Protein AF-A0A150HEZ3-F1 (afdb_monomer_lite)

Foldseek 3Di:
DVLVVLQVVLCVPPVHSWDAAPQPRHTDRPVQWDDDPPGTHNDPVSVVVVCVVCVVVVVPDPDDDDDDDPPDDDDDDDDDDD

Radius of gyration: 19.23 Å; chains: 1; bounding box: 57×17×47 Å

Structure (mmCIF, N/CA/C/O backbone):
data_AF-A0A150HEZ3-F1
#
_entry.id   AF-A0A150HEZ3-F1
#
loop_
_atom_site.group_PDB
_atom_site.id
_atom_site.type_symbol
_atom_site.label_atom_id
_atom_site.label_alt_id
_atom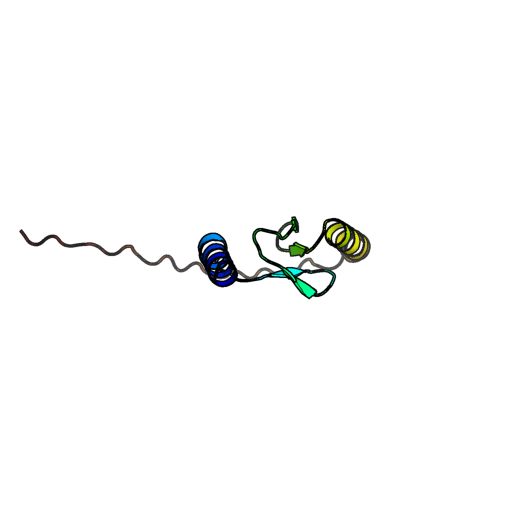_site.label_comp_id
_atom_site.label_asym_id
_atom_site.label_entity_id
_atom_site.label_seq_id
_atom_site.pdbx_PDB_ins_code
_atom_site.Cartn_x
_atom_site.Cartn_y
_atom_site.Cartn_z
_atom_site.occupancy
_atom_site.B_iso_or_equiv
_atom_site.auth_seq_id
_atom_site.auth_comp_id
_atom_site.auth_asym_id
_atom_site.auth_atom_id
_atom_site.pdbx_PDB_model_num
ATOM 1 N N . MET A 1 1 ? 1.978 -7.042 23.271 1.00 63.16 1 MET A N 1
ATOM 2 C CA . MET A 1 1 ? 0.656 -6.377 23.400 1.00 63.16 1 MET A CA 1
ATOM 3 C C . MET A 1 1 ? 0.470 -5.258 22.372 1.00 63.16 1 MET A C 1
ATOM 5 O O . MET A 1 1 ? -0.520 -5.284 21.652 1.00 63.16 1 MET A O 1
ATOM 9 N N . LEU A 1 2 ? 1.443 -4.347 22.233 1.00 74.56 2 LEU A N 1
ATOM 10 C CA . LEU A 1 2 ? 1.413 -3.203 21.301 1.00 74.56 2 LEU A CA 1
ATOM 11 C C . LEU A 1 2 ? 1.161 -3.575 19.829 1.00 74.56 2 LEU A C 1
ATOM 13 O O . LEU A 1 2 ? 0.400 -2.902 19.140 1.00 74.56 2 LEU A O 1
ATOM 17 N N . GLU A 1 3 ? 1.724 -4.687 19.359 1.00 74.94 3 GLU A N 1
ATOM 18 C CA . GLU A 1 3 ? 1.544 -5.147 17.974 1.00 74.94 3 GLU A CA 1
ATOM 19 C C . GLU A 1 3 ? 0.080 -5.437 17.609 1.00 74.94 3 GLU A C 1
ATOM 21 O O . GLU A 1 3 ? -0.366 -5.114 16.508 1.00 74.94 3 GLU A O 1
ATOM 26 N N . ARG A 1 4 ? -0.701 -6.000 18.543 1.00 72.50 4 ARG A N 1
ATOM 27 C CA . ARG A 1 4 ? -2.132 -6.277 18.321 1.00 72.50 4 ARG A CA 1
ATOM 28 C C . ARG A 1 4 ? -2.947 -4.986 18.260 1.00 72.50 4 ARG A C 1
ATOM 30 O O . ARG A 1 4 ? -3.879 -4.890 17.469 1.00 72.50 4 ARG A O 1
ATOM 37 N N . VAL A 1 5 ? -2.577 -3.994 19.070 1.00 75.56 5 VAL A N 1
ATOM 38 C CA . VAL A 1 5 ? -3.219 -2.671 19.079 1.00 75.56 5 VAL A CA 1
ATOM 39 C C . VAL A 1 5 ? -2.958 -1.949 17.757 1.00 75.56 5 VAL A C 1
ATOM 41 O O . VAL A 1 5 ? -3.892 -1.453 17.136 1.00 75.56 5 VAL A O 1
ATOM 44 N N . LYS A 1 6 ? -1.715 -1.981 17.264 1.00 73.62 6 LYS A N 1
ATOM 45 C CA . LYS A 1 6 ? -1.336 -1.375 15.982 1.00 73.62 6 LYS A CA 1
ATOM 46 C C . LYS A 1 6 ? -2.115 -1.954 14.796 1.00 73.62 6 LYS A C 1
ATOM 48 O O . LYS A 1 6 ? -2.590 -1.194 13.957 1.00 73.62 6 LYS A O 1
ATOM 53 N N . LYS A 1 7 ? -2.297 -3.280 14.747 1.00 74.31 7 LYS A N 1
ATOM 54 C CA . LYS A 1 7 ? -3.113 -3.931 13.704 1.00 74.31 7 LYS A CA 1
ATOM 55 C C . LYS A 1 7 ? -4.569 -3.466 13.734 1.00 74.31 7 LYS A C 1
ATOM 57 O O . LYS A 1 7 ? -5.113 -3.128 12.689 1.00 74.31 7 LYS A O 1
ATOM 62 N N . ARG A 1 8 ? -5.167 -3.370 14.927 1.00 73.44 8 ARG A N 1
ATOM 63 C CA . ARG A 1 8 ? -6.543 -2.872 15.086 1.00 73.44 8 ARG A CA 1
ATOM 64 C C . ARG A 1 8 ? -6.699 -1.418 14.647 1.00 73.44 8 ARG A C 1
ATOM 66 O O . ARG A 1 8 ? -7.677 -1.103 13.985 1.00 73.44 8 ARG A O 1
ATOM 73 N N . ILE A 1 9 ? -5.742 -0.548 14.972 1.00 76.12 9 ILE A N 1
ATOM 74 C CA . ILE A 1 9 ? -5.768 0.861 14.544 1.00 76.12 9 ILE A CA 1
ATOM 75 C C . ILE A 1 9 ? -5.673 0.970 13.018 1.00 76.12 9 ILE A C 1
ATOM 77 O O . ILE A 1 9 ? -6.432 1.721 12.413 1.00 76.12 9 ILE A O 1
ATOM 81 N N . ASN A 1 10 ? -4.795 0.186 12.386 1.00 75.38 10 ASN A N 1
ATOM 82 C CA . ASN A 1 10 ? -4.717 0.147 10.927 1.00 75.38 10 ASN A CA 1
ATOM 83 C C . ASN A 1 10 ? -6.051 -0.280 10.302 1.00 75.38 10 ASN A C 1
ATOM 85 O O . ASN A 1 10 ? -6.531 0.398 9.401 1.00 75.38 10 ASN A O 1
ATOM 89 N N . ALA A 1 11 ? -6.673 -1.345 10.820 1.00 76.56 11 ALA A N 1
ATOM 90 C CA . ALA A 1 11 ? -7.974 -1.806 10.339 1.00 76.56 11 ALA A CA 1
ATOM 91 C C . ALA A 1 11 ? -9.083 -0.759 10.531 1.00 76.56 11 ALA A C 1
ATOM 93 O O . ALA A 1 11 ? -9.938 -0.617 9.667 1.00 76.56 11 ALA A O 1
ATOM 94 N N . LEU A 1 12 ? -9.062 -0.007 11.634 1.00 75.00 12 LEU A N 1
ATOM 95 C CA . LEU A 1 12 ? -10.050 1.040 11.910 1.00 75.00 12 LEU A CA 1
ATOM 96 C C . LEU A 1 12 ? -9.923 2.240 10.967 1.00 75.00 12 LEU A C 1
ATOM 98 O O . LEU A 1 12 ? -10.934 2.753 10.505 1.00 75.00 12 LEU A O 1
ATOM 102 N N . ILE A 1 13 ? -8.698 2.694 10.696 1.00 79.44 13 ILE A N 1
ATOM 103 C CA . ILE A 1 13 ? -8.462 3.899 9.886 1.00 79.44 13 ILE A CA 1
ATOM 104 C C . ILE A 1 13 ? -8.534 3.580 8.390 1.00 79.44 13 ILE A C 1
ATOM 106 O O . ILE A 1 13 ? -9.099 4.348 7.620 1.00 79.44 13 ILE A O 1
ATOM 110 N N . TRP A 1 14 ? -7.961 2.448 7.978 1.00 79.19 14 TRP A N 1
ATOM 111 C CA . TRP A 1 14 ? -7.767 2.102 6.567 1.00 79.19 14 TRP A CA 1
ATOM 112 C C . TRP A 1 14 ? -8.699 0.990 6.073 1.00 79.19 14 TRP A C 1
ATOM 114 O O . TRP A 1 14 ? -8.677 0.664 4.891 1.00 79.19 14 TRP A O 1
ATOM 124 N N . GLY A 1 15 ? -9.472 0.348 6.954 1.00 84.88 15 GLY A N 1
ATOM 125 C CA . GLY A 1 15 ? -10.287 -0.828 6.617 1.00 84.88 15 GLY A CA 1
ATOM 126 C C . GLY A 1 15 ? -9.480 -2.112 6.380 1.00 84.88 15 GLY A C 1
ATOM 127 O O . GLY A 1 15 ? -10.062 -3.172 6.162 1.00 84.88 15 GLY A O 1
ATOM 128 N N . ILE A 1 16 ? -8.144 -2.040 6.430 1.00 83.56 16 ILE A N 1
ATOM 129 C CA . ILE A 1 16 ? -7.221 -3.134 6.104 1.00 83.56 16 ILE A CA 1
ATOM 130 C C . ILE A 1 16 ? -6.073 -3.204 7.118 1.00 83.56 16 ILE A C 1
ATOM 132 O O . ILE A 1 16 ? -5.540 -2.189 7.563 1.00 83.56 16 ILE A O 1
ATOM 136 N N . GLU A 1 17 ? -5.665 -4.417 7.497 1.00 81.62 17 GLU A N 1
ATOM 137 C CA . GLU A 1 17 ? -4.605 -4.618 8.502 1.00 81.62 17 GLU A CA 1
ATOM 138 C C . GLU A 1 17 ? -3.189 -4.451 7.931 1.00 81.62 17 GLU A C 1
ATOM 140 O O . GLU A 1 17 ? -2.258 -4.057 8.643 1.00 81.62 17 GLU A O 1
ATOM 145 N N . SER A 1 18 ? -3.024 -4.772 6.647 1.00 88.06 18 SER A N 1
ATOM 146 C CA . SER A 1 18 ? -1.752 -4.752 5.929 1.00 88.06 18 SER A CA 1
ATOM 147 C C . SER A 1 18 ? -1.967 -4.590 4.431 1.00 88.06 18 SER A C 1
ATOM 149 O O . SER A 1 18 ? -2.943 -5.118 3.903 1.00 88.06 18 SER A O 1
ATOM 151 N N . VAL A 1 19 ? -1.012 -3.956 3.758 1.00 92.00 19 VAL A N 1
ATOM 152 C CA . VAL A 1 19 ? -0.926 -3.869 2.294 1.00 92.00 19 VAL A CA 1
ATOM 153 C C . VAL A 1 19 ? 0.366 -4.514 1.819 1.00 92.00 19 VAL A C 1
ATOM 155 O O . VAL A 1 19 ? 1.320 -4.622 2.590 1.00 92.00 19 VAL A O 1
ATOM 158 N N . ASN A 1 20 ? 0.404 -4.964 0.571 1.00 95.31 20 ASN A N 1
ATOM 159 C CA . ASN A 1 20 ? 1.620 -5.506 -0.024 1.00 95.31 20 ASN A CA 1
ATOM 160 C C . ASN A 1 20 ? 2.314 -4.409 -0.828 1.00 95.31 20 ASN A C 1
ATOM 162 O O . ASN A 1 20 ? 1.647 -3.617 -1.487 1.00 95.31 20 ASN A O 1
ATOM 166 N N . CYS A 1 21 ? 3.642 -4.371 -0.767 1.00 94.62 21 CYS A N 1
ATOM 167 C CA . CYS A 1 21 ? 4.429 -3.515 -1.639 1.00 94.62 21 CYS A CA 1
ATOM 168 C C . CYS A 1 21 ? 4.210 -3.931 -3.100 1.00 94.62 21 CYS A C 1
ATOM 170 O O . CYS A 1 21 ? 4.373 -5.112 -3.401 1.00 94.62 21 CYS A O 1
ATOM 172 N N . ALA A 1 22 ? 3.901 -2.991 -3.992 1.00 92.50 22 ALA A N 1
ATOM 173 C CA . ALA A 1 22 ? 3.698 -3.298 -5.410 1.00 92.50 22 ALA A CA 1
ATOM 174 C C . ALA A 1 22 ? 4.972 -3.837 -6.099 1.00 92.50 22 ALA A C 1
ATOM 176 O O . ALA A 1 22 ? 4.879 -4.741 -6.920 1.00 92.50 22 ALA A O 1
ATOM 177 N N . GLU A 1 23 ? 6.160 -3.367 -5.695 1.00 93.12 23 GLU A N 1
ATOM 178 C CA . GLU A 1 23 ? 7.440 -3.782 -6.299 1.00 93.12 23 GLU A CA 1
ATOM 179 C C . GLU A 1 23 ? 7.933 -5.157 -5.807 1.00 93.12 23 GLU A C 1
ATOM 181 O O . GLU A 1 23 ? 8.253 -6.026 -6.613 1.00 93.12 23 GLU A O 1
ATOM 186 N N . CYS A 1 24 ? 7.968 -5.392 -4.487 1.00 91.94 24 CYS A N 1
ATOM 187 C CA . CYS A 1 24 ? 8.567 -6.608 -3.909 1.00 91.94 24 CYS A CA 1
ATOM 188 C C . CYS A 1 24 ? 7.568 -7.569 -3.250 1.00 91.94 24 CYS A C 1
ATOM 190 O O . CYS A 1 24 ? 7.970 -8.593 -2.699 1.00 91.94 24 CYS A O 1
ATOM 192 N N . GLY A 1 25 ? 6.281 -7.219 -3.190 1.00 92.75 25 GLY A N 1
ATOM 193 C CA . GLY A 1 25 ? 5.243 -8.019 -2.530 1.00 92.75 25 GLY A CA 1
ATOM 194 C C . GLY A 1 25 ? 5.313 -8.052 -0.998 1.00 92.75 25 GLY A C 1
ATOM 195 O O . GLY A 1 25 ? 4.484 -8.699 -0.359 1.00 92.75 25 GLY A O 1
ATOM 196 N N . SER A 1 26 ? 6.274 -7.359 -0.376 1.00 93.12 26 SER A N 1
ATOM 197 C CA . SER A 1 26 ? 6.454 -7.389 1.081 1.00 93.12 26 SER A CA 1
ATOM 198 C C . SER A 1 26 ? 5.264 -6.774 1.813 1.00 93.12 26 SER A C 1
ATOM 200 O O . SER A 1 26 ? 4.782 -5.699 1.455 1.00 93.12 26 SER A O 1
ATOM 202 N N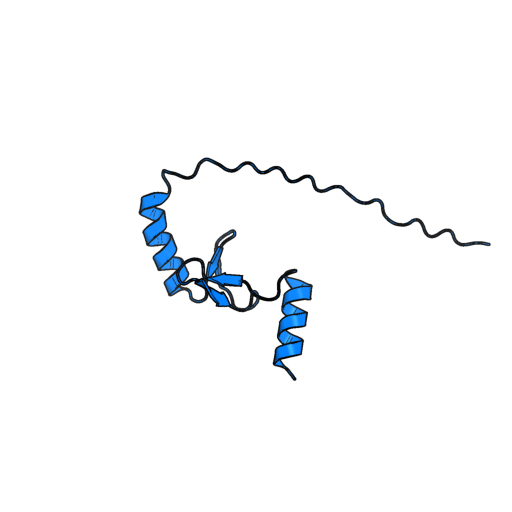 . ARG A 1 27 ? 4.813 -7.430 2.887 1.00 93.44 27 ARG A N 1
ATOM 203 C CA . ARG A 1 27 ? 3.676 -6.973 3.691 1.00 93.44 27 ARG A CA 1
ATOM 204 C C . ARG A 1 27 ? 4.084 -5.786 4.570 1.00 93.44 27 ARG A C 1
ATOM 206 O O . ARG A 1 27 ? 4.922 -5.925 5.459 1.00 93.44 27 ARG A O 1
ATOM 213 N N . VAL A 1 28 ? 3.459 -4.630 4.362 1.00 92.31 28 VAL A N 1
ATOM 214 C CA . VAL A 1 28 ? 3.713 -3.389 5.102 1.00 92.31 28 VAL A CA 1
ATOM 215 C C . VAL A 1 28 ? 2.444 -2.887 5.800 1.00 92.31 28 VAL A C 1
ATOM 217 O O . VAL A 1 28 ? 1.309 -3.139 5.393 1.00 92.31 28 VAL A O 1
ATOM 220 N N . SER A 1 29 ? 2.640 -2.191 6.918 1.00 89.94 29 SER A N 1
ATOM 221 C CA . SER A 1 29 ? 1.564 -1.508 7.640 1.00 89.94 29 SER A CA 1
ATOM 222 C C . SER A 1 29 ? 1.042 -0.346 6.785 1.00 89.94 29 SER A C 1
ATOM 224 O O . SER A 1 29 ? 1.872 0.481 6.414 1.00 89.94 29 SER A O 1
ATOM 226 N N . PRO A 1 30 ? -0.276 -0.189 6.563 1.00 89.38 30 PRO A N 1
ATOM 227 C CA . PRO A 1 30 ? -0.835 0.900 5.751 1.00 89.38 30 PRO A CA 1
ATOM 228 C C . PRO A 1 30 ? -0.384 2.284 6.237 1.00 89.38 30 PRO A C 1
ATOM 230 O O . PRO A 1 30 ? 0.030 3.120 5.444 1.00 89.38 30 PRO A O 1
ATOM 233 N N . ALA A 1 31 ? -0.328 2.473 7.561 1.00 88.00 31 ALA A N 1
ATOM 234 C CA . ALA A 1 31 ? 0.156 3.701 8.196 1.00 88.00 31 ALA A CA 1
ATOM 235 C C . ALA A 1 31 ? 1.666 3.991 8.021 1.00 88.00 31 ALA A C 1
ATOM 237 O O . ALA A 1 31 ? 2.119 5.072 8.377 1.0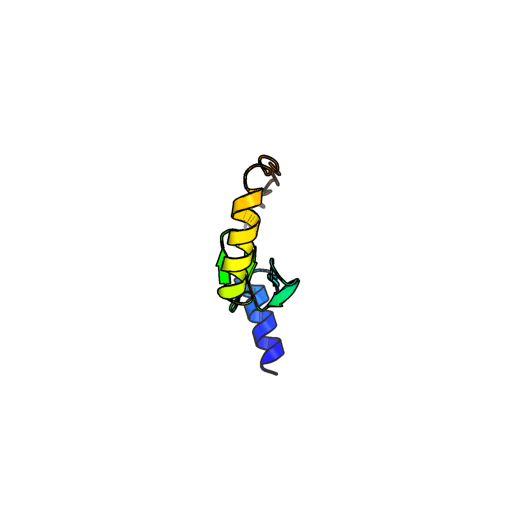0 88.00 31 ALA A O 1
ATOM 238 N N . ARG A 1 32 ? 2.467 3.024 7.553 1.00 89.06 32 ARG A N 1
ATOM 239 C CA . ARG A 1 32 ? 3.908 3.192 7.268 1.00 89.06 32 ARG A CA 1
ATOM 240 C C . ARG A 1 32 ? 4.235 3.045 5.783 1.00 89.06 32 ARG A C 1
ATOM 242 O O . ARG A 1 32 ? 5.404 3.146 5.425 1.00 89.06 32 ARG A O 1
ATOM 249 N N . ALA A 1 33 ? 3.242 2.724 4.963 1.00 93.12 33 ALA A N 1
ATOM 250 C CA . ALA A 1 33 ? 3.431 2.572 3.537 1.00 93.12 33 ALA A CA 1
ATOM 251 C C . ALA A 1 33 ? 3.571 3.948 2.890 1.00 93.12 33 ALA A C 1
ATOM 253 O O . ALA A 1 33 ? 2.958 4.922 3.331 1.00 93.12 33 ALA A O 1
ATOM 254 N N . ILE A 1 34 ? 4.366 4.005 1.831 1.00 93.69 34 ILE A N 1
ATOM 255 C CA . ILE A 1 34 ? 4.371 5.140 0.913 1.00 93.69 34 ILE A CA 1
ATOM 256 C C . ILE A 1 34 ? 3.306 4.857 -0.133 1.00 93.69 34 ILE A C 1
ATOM 258 O O . ILE A 1 34 ? 3.281 3.764 -0.695 1.00 93.69 34 ILE A O 1
ATOM 262 N N . TRP A 1 35 ? 2.413 5.814 -0.348 1.00 91.88 35 TRP A N 1
ATOM 263 C CA . TRP A 1 35 ? 1.268 5.662 -1.237 1.00 91.88 35 TRP A CA 1
ATOM 264 C C . TRP A 1 35 ? 1.471 6.487 -2.501 1.00 91.88 35 TRP A C 1
ATOM 266 O O . TRP A 1 35 ? 1.697 7.693 -2.416 1.00 91.88 35 TRP A O 1
ATOM 276 N N . SER A 1 36 ? 1.342 5.840 -3.659 1.00 89.62 36 SER A N 1
ATOM 277 C CA . SER A 1 36 ? 1.338 6.489 -4.971 1.00 89.62 36 SER A CA 1
ATOM 278 C C . SER A 1 36 ? 0.045 6.097 -5.685 1.00 89.62 36 SER A C 1
ATOM 280 O O . SER A 1 36 ? -0.104 4.992 -6.200 1.00 89.62 36 SER A O 1
ATOM 282 N N . GLY A 1 37 ? -0.962 6.971 -5.624 1.00 88.31 37 GLY A N 1
ATOM 283 C CA . GLY A 1 37 ? -2.305 6.650 -6.113 1.00 88.31 37 GLY A CA 1
ATOM 284 C C . GLY A 1 37 ? -2.943 5.489 -5.340 1.00 88.31 37 GLY A C 1
ATOM 285 O O . GLY A 1 37 ? -3.292 5.644 -4.171 1.00 88.31 37 GLY A O 1
ATOM 286 N N . ARG A 1 38 ? -3.136 4.343 -6.009 1.00 86.12 38 ARG A N 1
ATOM 287 C CA . ARG A 1 38 ? -3.712 3.120 -5.412 1.00 86.12 38 ARG A CA 1
ATOM 288 C C . ARG A 1 38 ? -2.656 2.138 -4.906 1.00 86.12 38 ARG A C 1
ATOM 290 O O . ARG A 1 38 ? -3.009 1.220 -4.167 1.00 86.12 38 ARG A O 1
ATOM 297 N N . ASP A 1 39 ? -1.398 2.344 -5.275 1.00 91.56 39 ASP A N 1
ATOM 298 C CA . ASP A 1 39 ? -0.310 1.427 -4.975 1.00 91.56 39 ASP A CA 1
ATOM 299 C C . ASP A 1 39 ? 0.419 1.834 -3.694 1.00 91.56 39 ASP A C 1
ATOM 301 O O . ASP A 1 39 ? 0.565 3.016 -3.364 1.00 91.56 39 ASP A O 1
ATOM 305 N N . ALA A 1 40 ? 0.860 0.822 -2.949 1.00 93.94 40 ALA A N 1
ATOM 306 C CA . ALA A 1 40 ? 1.562 0.974 -1.685 1.00 93.94 40 ALA A CA 1
ATOM 307 C C . ALA A 1 40 ? 2.981 0.413 -1.797 1.00 93.94 40 ALA A C 1
ATOM 309 O O . ALA A 1 40 ? 3.198 -0.640 -2.396 1.00 93.94 40 ALA A O 1
ATOM 310 N N . TYR A 1 41 ? 3.945 1.077 -1.160 1.00 95.06 41 TYR A N 1
ATOM 311 C CA . TYR A 1 41 ? 5.359 0.706 -1.192 1.00 95.06 41 TYR A CA 1
ATOM 312 C C . TYR A 1 41 ? 5.955 0.653 0.211 1.00 95.06 41 TYR A C 1
ATOM 314 O O . TYR A 1 41 ? 5.588 1.422 1.103 1.00 95.06 41 TYR A O 1
ATOM 322 N N . CYS A 1 42 ? 6.905 -0.261 0.420 1.00 93.94 42 CYS A N 1
ATOM 323 C CA . CYS A 1 42 ? 7.617 -0.364 1.693 1.00 93.94 42 CYS A CA 1
ATOM 324 C C . CYS A 1 42 ? 8.748 0.667 1.843 1.00 93.94 42 CYS A C 1
ATOM 326 O O . CYS A 1 42 ? 9.214 0.887 2.960 1.00 93.94 42 CYS A O 1
ATOM 328 N N . SER A 1 43 ? 9.205 1.281 0.746 1.00 94.38 43 SER A N 1
ATOM 329 C CA . SER A 1 43 ? 10.240 2.318 0.742 1.00 94.38 43 SER A CA 1
ATOM 330 C C . SER A 1 43 ? 10.127 3.226 -0.488 1.00 94.38 43 SER A C 1
ATOM 332 O O . SER A 1 43 ? 9.558 2.828 -1.504 1.00 94.38 43 SER A O 1
ATOM 334 N N . ILE A 1 44 ? 10.713 4.426 -0.404 1.00 92.44 44 ILE A N 1
ATOM 335 C CA . ILE A 1 44 ? 10.753 5.396 -1.513 1.00 92.44 44 ILE A CA 1
ATOM 336 C C . ILE A 1 44 ? 11.511 4.801 -2.710 1.00 92.44 44 ILE A C 1
ATOM 338 O O . ILE A 1 44 ? 11.117 4.981 -3.855 1.00 92.44 44 ILE A O 1
ATOM 342 N N . ALA A 1 45 ? 12.568 4.024 -2.450 1.00 93.19 45 ALA A N 1
ATOM 343 C CA . ALA A 1 45 ? 13.335 3.355 -3.497 1.00 93.19 45 ALA A CA 1
ATOM 344 C C . ALA A 1 45 ? 12.476 2.385 -4.328 1.00 93.19 45 ALA A C 1
ATOM 346 O O . ALA A 1 45 ? 12.681 2.274 -5.532 1.00 93.19 45 ALA A O 1
ATOM 347 N N . HIS A 1 46 ? 11.510 1.708 -3.697 1.00 93.69 46 HIS A N 1
ATOM 348 C CA . HIS A 1 46 ? 10.616 0.772 -4.382 1.00 93.69 46 HIS A CA 1
ATOM 349 C C . HIS A 1 46 ? 9.538 1.495 -5.190 1.00 93.69 46 HIS A C 1
ATOM 351 O O . HIS A 1 46 ? 9.205 1.033 -6.274 1.00 93.69 46 HIS A O 1
ATOM 357 N N . GLU A 1 47 ? 9.042 2.638 -4.704 1.00 92.56 47 GLU A N 1
ATOM 358 C CA . GLU A 1 47 ? 8.157 3.494 -5.504 1.00 92.56 47 GLU A CA 1
ATOM 359 C C . GLU A 1 47 ? 8.864 3.942 -6.789 1.00 92.56 47 GLU A C 1
ATOM 361 O O . GLU A 1 47 ? 8.319 3.795 -7.879 1.00 92.56 47 GLU A O 1
ATOM 366 N N . PHE A 1 48 ? 10.096 4.448 -6.684 1.00 90.31 48 PHE A N 1
ATOM 367 C CA . PHE A 1 48 ? 10.835 4.908 -7.860 1.00 90.31 48 PHE A CA 1
ATOM 368 C C . PHE A 1 48 ? 11.144 3.780 -8.842 1.00 90.31 48 PHE A C 1
ATOM 370 O O . PHE A 1 48 ? 10.905 3.946 -10.032 1.00 90.31 48 PHE A O 1
ATOM 377 N N . ARG A 1 49 ? 11.594 2.615 -8.361 1.00 88.00 49 ARG A N 1
ATOM 378 C CA . ARG A 1 49 ? 11.880 1.466 -9.234 1.00 88.00 49 ARG A CA 1
ATOM 379 C C . ARG A 1 49 ? 10.658 0.993 -10.010 1.00 88.00 49 ARG A C 1
ATOM 381 O O . ARG A 1 49 ? 10.770 0.679 -11.192 1.00 88.00 49 ARG A O 1
ATOM 388 N N . ASP A 1 50 ? 9.515 0.932 -9.336 1.00 83.38 50 ASP A N 1
ATOM 389 C CA . ASP A 1 50 ? 8.255 0.546 -9.959 1.00 83.38 50 ASP A CA 1
ATOM 390 C C . ASP A 1 50 ? 7.816 1.592 -10.990 1.00 83.38 50 ASP A C 1
ATOM 392 O O . ASP A 1 50 ? 7.479 1.250 -12.119 1.00 83.38 50 ASP A O 1
ATOM 396 N N . ARG A 1 51 ? 7.948 2.886 -10.675 1.00 79.69 51 ARG A N 1
ATOM 397 C CA . ARG A 1 51 ? 7.676 3.979 -11.624 1.00 79.69 51 ARG A CA 1
ATOM 398 C C . ARG A 1 51 ? 8.623 3.990 -12.822 1.00 79.69 51 ARG A C 1
ATOM 400 O O . ARG A 1 51 ? 8.172 4.287 -13.924 1.00 79.69 51 ARG A O 1
ATOM 407 N N . ASP A 1 52 ? 9.893 3.645 -12.644 1.00 76.94 52 ASP A N 1
ATOM 408 C CA . ASP A 1 52 ? 10.861 3.522 -13.740 1.00 76.94 52 ASP A CA 1
ATOM 409 C C . ASP A 1 52 ? 10.530 2.326 -14.648 1.00 76.94 52 ASP A C 1
ATOM 411 O O . ASP A 1 52 ? 10.700 2.393 -15.869 1.00 76.94 52 ASP A O 1
ATOM 415 N N . PHE A 1 53 ? 10.006 1.238 -14.072 1.00 60.06 53 PHE A N 1
ATOM 416 C CA . PHE A 1 53 ? 9.531 0.078 -14.823 1.00 60.06 53 PHE A CA 1
ATOM 417 C C . PHE A 1 53 ? 8.224 0.384 -15.574 1.00 60.06 53 PHE A C 1
ATOM 419 O O . PHE A 1 53 ? 8.107 0.118 -16.774 1.00 60.06 53 PHE A O 1
ATOM 426 N N . VAL A 1 54 ? 7.260 1.022 -14.905 1.00 56.72 54 VAL A N 1
ATOM 427 C CA . VAL A 1 54 ? 5.965 1.413 -15.480 1.00 56.72 54 VAL A CA 1
ATOM 428 C C . VAL A 1 54 ? 6.110 2.572 -16.468 1.00 56.72 54 VAL A C 1
ATOM 430 O O . VAL A 1 54 ? 5.374 2.614 -17.446 1.00 56.72 54 VAL A O 1
ATOM 433 N N . GLY A 1 55 ? 7.109 3.447 -16.338 1.00 53.88 55 GLY A N 1
ATOM 434 C CA . GLY A 1 55 ? 7.428 4.478 -17.335 1.00 53.88 55 GLY A CA 1
ATOM 435 C C . GLY A 1 55 ? 7.727 3.914 -18.732 1.00 53.88 55 GLY A C 1
ATOM 436 O O . GLY A 1 55 ? 7.517 4.604 -19.728 1.00 53.88 55 GLY A O 1
ATOM 437 N N . ARG A 1 56 ? 8.135 2.637 -18.833 1.00 47.81 56 ARG A N 1
ATOM 438 C CA . ARG A 1 56 ? 8.214 1.890 -20.105 1.00 47.81 56 ARG A CA 1
ATOM 439 C C . ARG A 1 56 ? 6.926 1.157 -20.492 1.00 47.81 56 ARG A C 1
ATOM 441 O O . ARG A 1 56 ? 6.750 0.871 -21.671 1.00 47.81 56 ARG A O 1
ATOM 448 N N . ALA A 1 57 ? 6.045 0.845 -19.542 1.00 45.78 57 ALA A N 1
ATOM 449 C CA . ALA A 1 57 ? 4.830 0.048 -19.751 1.00 45.78 57 ALA A CA 1
ATOM 450 C C . ALA A 1 57 ? 3.516 0.863 -19.773 1.00 45.78 57 ALA A C 1
ATOM 452 O O . ALA A 1 57 ? 2.473 0.324 -20.138 1.00 45.78 57 ALA A O 1
ATOM 453 N N . ALA A 1 58 ? 3.542 2.159 -19.440 1.00 45.91 58 ALA A N 1
ATOM 454 C CA . ALA A 1 58 ? 2.368 3.036 -19.332 1.00 45.91 58 ALA A CA 1
ATOM 455 C C . ALA A 1 58 ? 1.601 3.260 -20.653 1.00 45.91 58 ALA A C 1
ATOM 457 O O . ALA A 1 58 ? 0.579 3.936 -20.659 1.00 45.91 58 ALA A O 1
ATOM 458 N N . MET A 1 59 ? 2.046 2.662 -21.761 1.00 46.94 59 MET A N 1
ATOM 459 C CA . MET A 1 59 ? 1.317 2.644 -23.034 1.00 46.94 59 MET A CA 1
ATOM 460 C C . MET A 1 59 ? 0.244 1.540 -23.117 1.00 46.94 59 MET A C 1
ATOM 462 O O . MET A 1 59 ? -0.397 1.420 -24.155 1.00 46.94 59 MET A O 1
ATOM 466 N N . ALA A 1 60 ? 0.044 0.716 -22.077 1.00 47.50 60 ALA A N 1
ATOM 467 C CA . ALA A 1 60 ? -0.754 -0.514 -22.198 1.00 47.50 60 ALA A CA 1
ATOM 468 C C . ALA A 1 60 ? -1.972 -0.668 -21.262 1.00 47.50 60 ALA A C 1
ATOM 470 O O . ALA A 1 60 ? -2.608 -1.718 -21.310 1.00 47.50 60 ALA A O 1
ATOM 471 N N . SER A 1 61 ? -2.342 0.320 -20.438 1.00 45.56 61 SER A N 1
ATOM 472 C CA . SER A 1 61 ? -3.439 0.139 -19.461 1.00 45.56 61 SER A CA 1
ATOM 473 C C . SER A 1 61 ? -4.539 1.197 -19.544 1.00 45.56 61 SER A C 1
ATOM 475 O O . SER A 1 61 ? -4.935 1.788 -18.543 1.00 45.56 61 SER A O 1
ATOM 477 N N . GLU A 1 62 ? -5.106 1.376 -20.736 1.00 46.81 62 GLU A N 1
ATOM 478 C CA . GLU A 1 62 ? -6.501 1.803 -20.882 1.00 46.81 62 GLU A CA 1
ATOM 479 C C . GLU A 1 62 ? -7.415 0.574 -20.799 1.00 46.81 62 GLU A C 1
ATOM 481 O O . GLU A 1 62 ? -7.862 0.054 -21.813 1.00 46.81 62 GLU A O 1
ATOM 486 N N . ALA A 1 63 ? -7.665 0.061 -19.593 1.00 53.41 63 ALA A N 1
ATOM 487 C CA . ALA A 1 63 ? -8.850 -0.749 -19.300 1.00 53.41 63 ALA A CA 1
ATOM 488 C C . ALA A 1 63 ? -8.861 -1.136 -17.821 1.00 53.41 63 ALA A C 1
ATOM 490 O O . ALA A 1 63 ? -8.157 -2.055 -17.414 1.00 53.41 63 ALA A O 1
ATOM 491 N N . GLN A 1 64 ? -9.718 -0.490 -17.032 1.00 51.41 64 GLN A N 1
ATOM 492 C CA . GLN A 1 64 ? -10.728 -1.204 -16.243 1.00 51.41 64 GLN A CA 1
ATOM 493 C C . GLN A 1 64 ? -11.631 -0.199 -15.531 1.00 51.41 64 GLN A C 1
ATOM 495 O O . GLN A 1 64 ? -11.485 0.127 -14.352 1.00 51.41 64 GLN A O 1
ATOM 500 N N . ASP A 1 65 ? -12.620 0.245 -16.302 1.00 51.44 65 ASP A N 1
ATOM 501 C CA . ASP A 1 65 ? -13.966 0.472 -15.804 1.00 51.44 65 ASP A CA 1
ATOM 502 C C . ASP A 1 65 ? -14.423 -0.774 -15.028 1.00 51.44 65 ASP A C 1
ATOM 504 O O . ASP A 1 65 ? -14.672 -1.842 -15.589 1.00 51.44 65 ASP A O 1
ATOM 508 N N . ARG A 1 66 ? -14.474 -0.646 -13.704 1.00 51.50 66 ARG A N 1
ATOM 509 C CA . ARG A 1 66 ? -15.319 -1.479 -12.852 1.00 51.50 66 ARG A CA 1
ATOM 510 C C . ARG A 1 66 ? -16.055 -0.573 -11.890 1.00 51.50 66 ARG A C 1
ATOM 512 O O . ARG A 1 66 ? -15.745 -0.474 -10.705 1.00 51.50 66 ARG A O 1
ATOM 519 N N . THR A 1 67 ? -17.056 0.081 -12.461 1.00 54.06 67 THR A N 1
ATOM 520 C CA . THR A 1 67 ? -18.328 0.398 -11.819 1.00 54.06 67 THR A CA 1
ATOM 521 C C . THR A 1 67 ? -18.684 -0.664 -10.763 1.00 54.06 67 THR A C 1
ATOM 523 O O . THR A 1 67 ? -19.107 -1.770 -11.093 1.00 54.06 67 THR A O 1
ATOM 526 N N . SER A 1 68 ? -18.495 -0.345 -9.479 1.00 54.34 68 SER A N 1
ATOM 527 C CA . SER A 1 68 ? -19.058 -1.112 -8.365 1.00 54.34 68 SER A CA 1
ATOM 528 C C . SER A 1 68 ? -19.958 -0.183 -7.567 1.00 54.34 68 SER A C 1
ATOM 530 O O . SER A 1 68 ? -19.519 0.712 -6.849 1.00 54.34 68 SER A O 1
ATOM 532 N N . VAL A 1 69 ? -21.245 -0.386 -7.812 1.00 52.09 69 VAL A N 1
ATOM 533 C CA . VAL A 1 69 ? -22.414 0.237 -7.208 1.00 52.09 69 VAL A C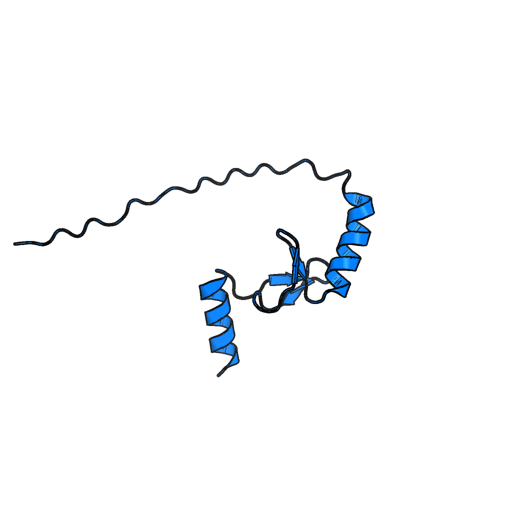A 1
ATOM 534 C C . VAL A 1 69 ? -22.246 0.370 -5.691 1.00 52.09 69 VAL A C 1
ATOM 536 O O . VAL A 1 69 ? -22.356 -0.610 -4.954 1.00 52.09 69 VAL A O 1
ATOM 539 N N . ILE A 1 70 ? -22.054 1.598 -5.205 1.00 58.41 70 ILE A N 1
ATOM 540 C CA . ILE A 1 70 ? -22.296 1.916 -3.797 1.00 58.41 70 ILE A CA 1
ATOM 541 C C . ILE A 1 70 ? -23.816 1.912 -3.618 1.00 58.41 70 ILE A C 1
ATOM 543 O O . ILE A 1 70 ? -24.505 2.877 -3.941 1.00 58.41 70 ILE A O 1
ATOM 547 N N . ARG A 1 71 ? -24.364 0.789 -3.147 1.00 53.38 71 ARG A N 1
ATOM 548 C CA . ARG A 1 71 ? -25.737 0.739 -2.638 1.00 53.38 71 ARG A CA 1
ATOM 549 C C . ARG A 1 71 ? -25.771 1.541 -1.336 1.00 53.38 71 ARG A C 1
ATOM 551 O O . ARG A 1 71 ? -25.349 1.050 -0.294 1.00 53.38 71 ARG A O 1
ATOM 558 N N . SER A 1 72 ? -26.259 2.776 -1.409 1.00 57.50 72 SER A N 1
ATOM 559 C CA . SER A 1 72 ? -26.579 3.597 -0.241 1.00 57.50 72 SER A CA 1
ATOM 560 C C . SER A 1 72 ? -27.595 2.862 0.637 1.00 57.50 72 SER A C 1
ATOM 562 O O . SER A 1 72 ? -28.728 2.629 0.218 1.00 57.50 72 SER A O 1
ATOM 564 N N . ALA A 1 73 ? -27.194 2.465 1.844 1.00 60.34 73 ALA A N 1
ATOM 565 C CA . ALA A 1 73 ? -28.117 1.952 2.850 1.00 60.34 73 ALA A CA 1
ATOM 566 C C . ALA A 1 73 ? -28.843 3.135 3.525 1.00 60.34 73 ALA A C 1
ATOM 568 O O . ALA A 1 73 ? -28.181 4.111 3.885 1.00 60.34 73 ALA A O 1
ATOM 569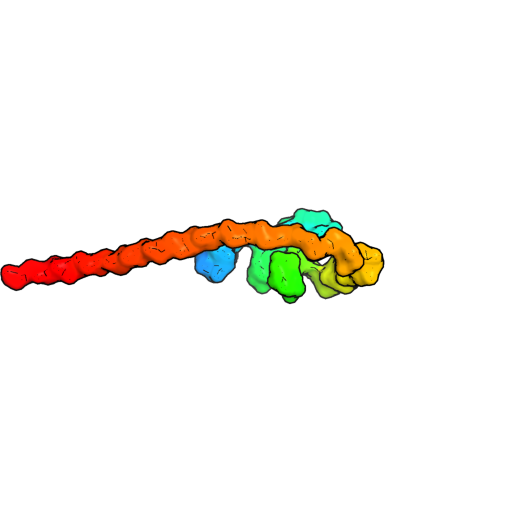 N N . PRO A 1 74 ? -30.177 3.095 3.701 1.00 58.12 74 PRO A N 1
ATOM 570 C CA . PRO A 1 74 ? -30.891 4.153 4.407 1.00 58.12 74 PRO A CA 1
ATOM 571 C C . PRO A 1 74 ? -30.605 4.101 5.916 1.00 58.12 74 PRO A C 1
ATOM 573 O O . PRO A 1 74 ? -30.525 3.027 6.514 1.00 58.12 74 PRO A O 1
ATOM 576 N N . ALA A 1 75 ? -30.451 5.280 6.523 1.00 60.19 75 ALA A N 1
ATOM 577 C CA . ALA A 1 75 ? -30.198 5.445 7.952 1.00 60.19 75 ALA A CA 1
ATOM 578 C C . ALA A 1 75 ? -31.366 4.906 8.810 1.00 60.19 75 ALA A C 1
ATOM 580 O O . ALA A 1 75 ? -32.529 5.069 8.426 1.00 60.19 75 ALA A O 1
ATOM 581 N N . PRO A 1 76 ? -31.097 4.290 9.978 1.00 61.19 76 PRO A N 1
ATOM 582 C CA . PRO A 1 76 ? -32.151 3.797 10.855 1.00 61.19 76 PRO A CA 1
ATOM 583 C C . PRO A 1 76 ? -32.913 4.959 11.508 1.00 61.19 76 PRO A C 1
ATOM 585 O O . PRO A 1 76 ? -32.329 5.826 12.156 1.00 61.19 76 PRO A O 1
ATOM 588 N N . VAL A 1 77 ? -34.238 4.955 11.356 1.00 60.78 77 VAL A N 1
ATOM 589 C CA . VAL A 1 77 ? -35.151 5.893 12.022 1.00 60.78 77 VAL A CA 1
ATOM 590 C C . VAL A 1 77 ? -35.421 5.382 13.437 1.00 60.78 77 VAL A C 1
ATOM 592 O O . VAL A 1 77 ? -36.094 4.368 13.616 1.00 60.78 77 VAL A O 1
ATOM 595 N N . TYR A 1 78 ? -34.912 6.078 14.452 1.00 54.59 78 TYR A N 1
ATOM 596 C CA . TYR A 1 78 ? -35.260 5.803 15.846 1.00 54.59 78 TYR A CA 1
ATOM 597 C C . TYR A 1 78 ? -36.631 6.427 16.149 1.00 54.59 78 TYR A C 1
ATOM 599 O O . TYR A 1 78 ? -36.758 7.650 16.207 1.00 54.59 78 TYR A O 1
ATOM 607 N N . ARG A 1 79 ? -37.677 5.607 16.319 1.00 60.88 79 ARG A N 1
ATOM 608 C CA . ARG A 1 79 ? -38.961 6.078 16.864 1.00 60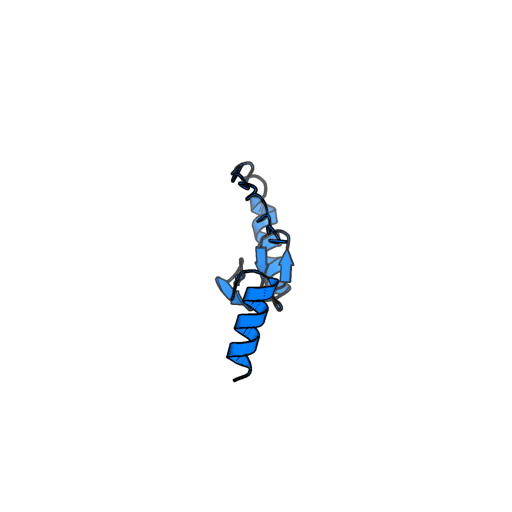.88 79 ARG A CA 1
ATOM 609 C C . ARG A 1 79 ? -38.847 6.153 18.384 1.00 60.88 79 ARG A C 1
ATOM 611 O O . ARG A 1 79 ? -38.738 5.123 19.042 1.00 60.88 79 ARG A O 1
ATOM 618 N N . GLN A 1 80 ? -38.892 7.364 18.931 1.00 56.91 80 GLN A N 1
ATOM 619 C CA . GLN A 1 80 ? -39.176 7.577 20.348 1.00 56.91 80 GLN A CA 1
ATOM 620 C C . GLN A 1 80 ? -40.666 7.302 20.581 1.00 56.91 80 GLN A C 1
ATOM 622 O O . GLN A 1 80 ? -41.515 7.892 19.914 1.00 56.91 80 GLN A O 1
ATOM 627 N N . ALA A 1 81 ? -40.971 6.368 21.481 1.00 56.19 81 ALA A N 1
ATOM 628 C CA . ALA A 1 81 ? -42.307 6.229 22.042 1.00 56.19 81 ALA A CA 1
ATOM 629 C C . ALA A 1 81 ? -42.484 7.321 23.108 1.00 56.19 81 ALA A C 1
ATOM 631 O O . ALA A 1 81 ? -41.617 7.466 23.973 1.00 56.19 81 ALA A O 1
ATOM 632 N N . ALA A 1 82 ? -43.558 8.097 22.978 1.00 56.12 82 ALA A N 1
ATOM 633 C CA . ALA A 1 82 ? -44.061 9.021 23.990 1.00 56.12 82 ALA A CA 1
ATOM 634 C C . ALA A 1 82 ? -45.086 8.306 24.876 1.00 56.12 82 ALA A C 1
ATOM 636 O O . ALA A 1 82 ? -45.778 7.408 24.338 1.00 56.12 82 ALA A O 1
#

pLDDT: mean 74.28, std 16.98, range [45.56, 95.31]

Organism: NCBI:txid36807

Secondary structure (DSSP, 8-state):
-HHHHHHHHHHHHHS-S-EE-TTT--EE-GGGSEEETTEEESSHHHHHHHHHHHHHHTTS------------PPPP------

Sequence (82 aa):
MLERVKKRINALIWGIESVNCAECGSRVSPARAIWSGRDAYCSIAHEFRDRDFVGRAAMASEAQDRTSVIRSAPAPVYRQAA